Protein AF-A0A939WAN2-F1 (afdb_monomer)

pLDDT: mean 79.69, std 10.52, range [43.75, 91.5]

Foldseek 3Di:
DVVVVVVVVVVLVVLLVVLVVPDACPADDPCCVVVVADDQVSLCSVLVSCVSNVNNPSSVLSAVVVVLVVVLVVLLVVLVVVQVVLVVVVVVVVVVVVVCVVPPDDDDDRDRDDSDDPVVVVVSVCRRVVSRCV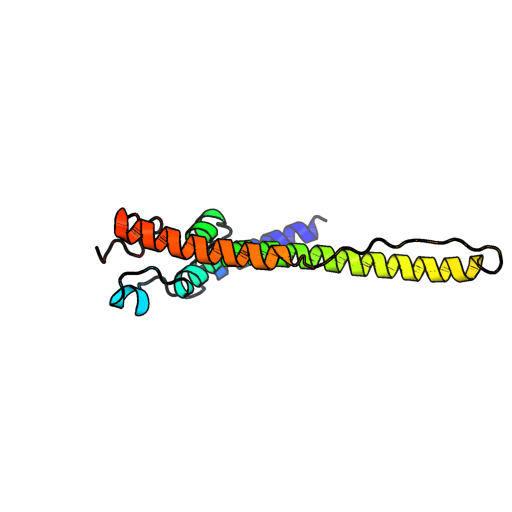RRVCCVPVVDDPPCNSVVPD

Structure (mmCIF, N/CA/C/O backbone):
data_AF-A0A939WAN2-F1
#
_entry.id   AF-A0A939WAN2-F1
#
loop_
_atom_site.group_PDB
_atom_site.id
_atom_site.type_symbol
_atom_site.label_atom_id
_atom_site.label_alt_id
_atom_site.label_comp_id
_atom_site.label_asym_id
_atom_site.label_entity_id
_atom_site.label_seq_id
_atom_site.pdbx_PDB_ins_code
_atom_site.Cartn_x
_atom_site.Cartn_y
_atom_site.Cartn_z
_atom_site.occupancy
_atom_site.B_iso_or_equiv
_atom_site.auth_seq_id
_atom_site.auth_comp_id
_atom_site.auth_asym_id
_atom_site.auth_atom_id
_atom_site.pdbx_PDB_model_num
ATOM 1 N N . MET A 1 1 ? 28.914 2.690 -4.448 1.00 73.12 1 MET A N 1
ATOM 2 C CA . MET A 1 1 ? 27.966 1.805 -3.728 1.00 73.12 1 MET A CA 1
ATOM 3 C C . MET A 1 1 ? 27.823 2.203 -2.261 1.00 73.12 1 MET A C 1
ATOM 5 O O . MET A 1 1 ? 26.702 2.419 -1.833 1.00 73.12 1 MET A O 1
ATOM 9 N N . THR A 1 2 ? 28.912 2.406 -1.515 1.00 85.00 2 THR A N 1
ATOM 10 C CA . THR A 1 2 ? 28.882 2.845 -0.101 1.00 85.00 2 THR A CA 1
ATOM 11 C C . THR A 1 2 ? 28.142 4.166 0.127 1.00 85.00 2 THR A C 1
ATOM 13 O O . THR A 1 2 ? 27.288 4.241 1.000 1.00 85.00 2 THR A O 1
ATOM 16 N N . LEU A 1 3 ? 28.384 5.180 -0.710 1.00 87.44 3 LEU A N 1
ATOM 17 C CA . LEU A 1 3 ? 27.739 6.494 -0.587 1.00 87.44 3 LEU A CA 1
ATOM 18 C C . LEU A 1 3 ? 26.210 6.418 -0.757 1.00 87.44 3 LEU A C 1
ATOM 20 O O . LEU A 1 3 ? 25.481 7.068 -0.021 1.00 87.44 3 LEU A O 1
ATOM 24 N N . VAL A 1 4 ? 25.730 5.551 -1.657 1.00 87.81 4 VAL A N 1
ATOM 25 C CA . VAL A 1 4 ? 24.294 5.306 -1.890 1.00 87.81 4 VAL A CA 1
ATOM 26 C C . VAL A 1 4 ? 23.641 4.616 -0.691 1.00 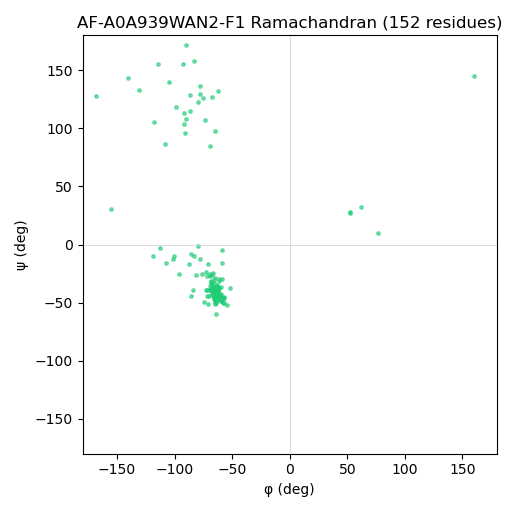87.81 4 VAL A C 1
ATOM 28 O O . VAL A 1 4 ? 22.512 4.931 -0.334 1.00 87.81 4 VAL A O 1
ATOM 31 N N . LEU A 1 5 ? 24.346 3.682 -0.050 1.00 89.56 5 LEU A N 1
ATOM 32 C CA . LEU A 1 5 ? 23.832 2.990 1.134 1.00 89.56 5 LEU A CA 1
ATOM 33 C C . LEU A 1 5 ? 23.762 3.925 2.344 1.00 89.56 5 LEU A C 1
ATOM 35 O O . LEU A 1 5 ? 22.784 3.893 3.084 1.00 89.56 5 LEU A O 1
ATOM 39 N N . VAL A 1 6 ? 24.764 4.792 2.512 1.00 90.56 6 VAL A N 1
ATOM 40 C CA . VAL A 1 6 ? 24.783 5.795 3.583 1.00 90.56 6 VAL A CA 1
ATOM 41 C C . VAL A 1 6 ? 23.649 6.802 3.393 1.00 90.56 6 VAL A C 1
ATOM 43 O O . VAL A 1 6 ? 22.895 7.050 4.332 1.00 90.56 6 VAL A O 1
ATOM 46 N N . THR A 1 7 ? 23.462 7.337 2.183 1.00 88.75 7 THR A N 1
ATOM 47 C CA . THR A 1 7 ? 22.356 8.270 1.917 1.00 88.75 7 THR A CA 1
ATOM 48 C C . THR A 1 7 ? 20.994 7.603 2.076 1.00 88.75 7 THR A C 1
ATOM 50 O O . THR A 1 7 ? 20.104 8.201 2.677 1.00 88.75 7 THR A O 1
ATOM 53 N N . ALA A 1 8 ? 20.831 6.356 1.625 1.00 87.94 8 ALA A N 1
ATOM 54 C CA . ALA A 1 8 ? 19.601 5.594 1.825 1.00 87.94 8 ALA A CA 1
ATOM 55 C C . ALA A 1 8 ? 19.304 5.348 3.312 1.00 87.94 8 ALA A C 1
ATOM 57 O O . ALA A 1 8 ? 18.154 5.466 3.729 1.00 87.94 8 ALA A O 1
ATOM 58 N N . PHE A 1 9 ? 20.326 5.060 4.123 1.00 91.19 9 PHE A N 1
ATOM 59 C CA . PHE A 1 9 ? 20.175 4.879 5.565 1.00 91.19 9 PHE A CA 1
ATOM 60 C C . PHE A 1 9 ? 19.713 6.166 6.257 1.00 91.19 9 PHE A C 1
ATOM 62 O O . PHE A 1 9 ? 18.718 6.147 6.981 1.00 91.19 9 PHE A O 1
ATOM 69 N N . PHE A 1 10 ? 20.382 7.295 6.000 1.00 91.50 10 PHE A N 1
ATOM 70 C CA . PHE A 1 10 ? 19.977 8.587 6.564 1.00 91.50 10 PHE A CA 1
ATOM 7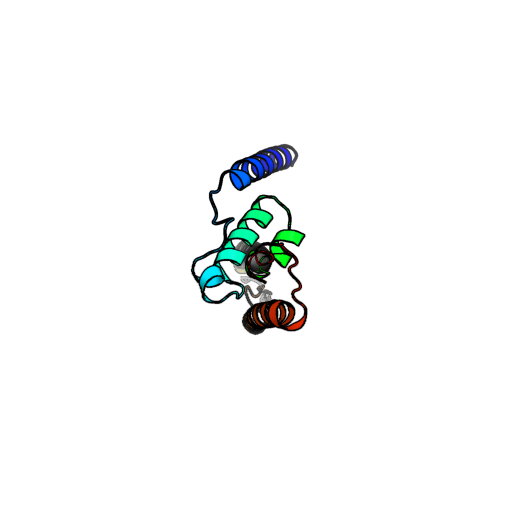1 C C . PHE A 1 10 ? 18.585 9.008 6.091 1.00 91.50 10 PHE A C 1
ATOM 73 O O . PHE A 1 10 ? 17.805 9.527 6.885 1.00 91.50 10 PHE A O 1
ATOM 80 N N . PHE A 1 11 ? 18.246 8.741 4.829 1.00 88.50 11 PHE A N 1
ATOM 81 C CA . PHE A 1 11 ? 16.919 9.009 4.289 1.00 88.50 11 PHE A CA 1
ATOM 82 C C . PHE A 1 11 ? 15.843 8.140 4.950 1.00 88.50 11 PHE A C 1
ATOM 84 O O . PHE A 1 11 ? 14.817 8.662 5.371 1.00 88.50 11 PHE A O 1
ATOM 91 N N . ALA A 1 12 ? 16.081 6.837 5.121 1.00 86.38 12 ALA A N 1
ATOM 92 C CA . ALA A 1 12 ? 15.160 5.948 5.827 1.00 86.38 12 ALA A CA 1
ATOM 93 C C . ALA A 1 12 ? 14.992 6.359 7.297 1.00 86.38 12 ALA A C 1
ATOM 95 O O . ALA A 1 12 ? 13.876 6.385 7.812 1.00 86.38 12 ALA A O 1
ATOM 96 N N . TRP A 1 13 ? 16.082 6.740 7.965 1.00 88.44 13 TRP A N 1
ATOM 97 C CA . TRP A 1 13 ? 16.031 7.263 9.327 1.00 88.44 13 TRP A CA 1
ATOM 98 C C . TRP A 1 13 ? 15.232 8.572 9.406 1.00 88.44 13 TRP A C 1
ATOM 100 O O . TRP A 1 13 ? 14.373 8.705 10.273 1.00 88.44 13 TRP A O 1
ATOM 110 N N . TYR A 1 14 ? 15.431 9.491 8.459 1.00 88.31 14 TYR A N 1
ATOM 111 C CA . TYR A 1 14 ? 14.658 10.730 8.342 1.00 88.31 14 TYR A CA 1
ATOM 112 C C . TYR A 1 14 ? 13.165 10.475 8.087 1.00 88.31 14 TYR A C 1
ATOM 114 O O . TYR A 1 14 ? 12.306 11.079 8.726 1.00 88.31 14 TYR A O 1
ATOM 122 N N . LEU A 1 15 ? 12.832 9.542 7.190 1.00 84.38 15 LEU A N 1
ATOM 123 C CA . LEU A 1 15 ? 11.445 9.144 6.949 1.00 84.38 15 LEU A CA 1
ATOM 124 C C . LEU A 1 15 ? 10.813 8.527 8.195 1.00 84.38 15 LEU A C 1
ATOM 126 O O . LEU A 1 15 ? 9.651 8.798 8.479 1.00 84.38 15 LEU A O 1
ATOM 130 N N . LYS A 1 16 ? 11.574 7.751 8.971 1.00 83.31 16 LYS A N 1
ATOM 131 C CA . LYS A 1 16 ? 11.091 7.163 10.220 1.00 83.31 16 LYS A CA 1
ATOM 132 C C . LYS A 1 16 ? 10.799 8.230 11.277 1.00 83.31 16 LYS A C 1
ATOM 134 O O . LYS A 1 16 ? 9.757 8.156 11.921 1.00 83.31 16 LYS A O 1
ATOM 139 N N . THR A 1 17 ? 11.682 9.219 11.443 1.00 81.69 17 THR A N 1
ATOM 140 C CA . THR A 1 17 ? 11.489 10.303 12.424 1.00 81.69 17 THR A CA 1
ATOM 141 C C . THR A 1 17 ? 10.352 11.239 12.029 1.00 81.69 17 THR A C 1
ATOM 143 O O . THR A 1 17 ? 9.596 11.674 12.890 1.00 81.69 17 THR A O 1
ATOM 146 N N . LYS A 1 18 ? 10.163 11.502 10.731 1.00 81.25 18 LYS A N 1
ATOM 147 C CA . LYS A 1 18 ? 9.031 12.304 10.249 1.00 81.25 18 LYS A CA 1
ATOM 148 C C . LYS A 1 18 ? 7.729 11.525 10.127 1.00 81.25 18 LYS A C 1
ATOM 150 O O . LYS A 1 18 ? 6.668 12.115 10.283 1.00 81.25 18 LYS A O 1
ATOM 155 N N . GLY A 1 19 ? 7.791 10.210 9.936 1.00 72.62 19 GLY A N 1
ATOM 156 C CA . GLY A 1 19 ? 6.633 9.319 9.926 1.00 72.62 19 GLY A CA 1
ATOM 157 C C . GLY A 1 19 ? 5.871 9.307 11.256 1.00 72.62 19 GLY A C 1
ATOM 158 O O . GLY A 1 19 ? 4.656 9.123 11.264 1.00 72.62 19 GLY A O 1
ATOM 159 N N . SER A 1 20 ? 6.557 9.541 12.379 1.00 69.62 20 SER A N 1
ATOM 160 C CA . SER A 1 20 ? 5.921 9.723 13.692 1.00 69.62 20 SER A CA 1
ATOM 161 C C . SER A 1 20 ? 5.262 11.090 13.884 1.00 69.62 20 SER A C 1
ATOM 163 O O . SER A 1 20 ? 4.308 11.167 14.651 1.00 69.62 20 SER A O 1
ATOM 165 N N . ASP A 1 21 ? 5.722 12.124 13.173 1.00 74.12 21 ASP A N 1
ATOM 166 C CA . ASP A 1 21 ? 5.204 13.498 13.275 1.00 74.12 21 ASP A CA 1
ATOM 167 C C . ASP A 1 21 ? 3.948 13.725 12.413 1.00 74.12 21 ASP A C 1
ATOM 169 O O . ASP A 1 21 ? 3.304 14.772 12.504 1.00 74.12 21 ASP A O 1
ATOM 173 N N . VAL A 1 22 ? 3.593 12.772 11.541 1.00 75.00 22 VAL A N 1
ATOM 174 C CA . VAL A 1 22 ? 2.415 12.908 10.680 1.00 75.00 22 VAL A 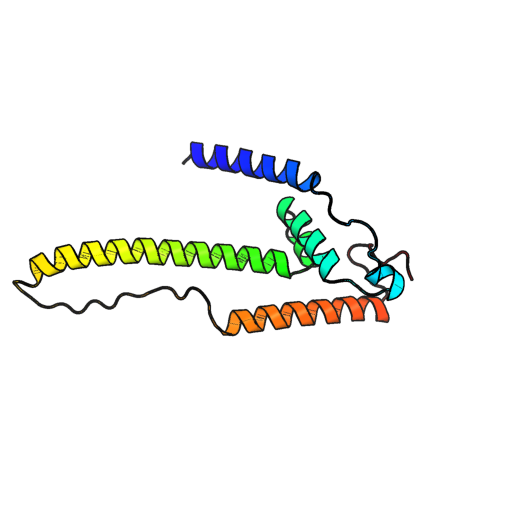CA 1
ATOM 175 C C . VAL A 1 22 ? 1.158 12.724 11.528 1.00 75.00 22 VAL A C 1
ATOM 177 O O . VAL A 1 22 ? 0.837 11.614 11.959 1.00 75.00 22 VAL A O 1
ATOM 180 N N . ALA A 1 23 ? 0.453 13.831 11.766 1.00 65.25 23 ALA A N 1
ATOM 181 C CA . ALA A 1 23 ? -0.801 13.871 12.508 1.00 65.25 23 ALA A CA 1
ATOM 182 C C . ALA A 1 23 ? -1.917 13.188 11.705 1.00 65.25 23 ALA A C 1
ATOM 184 O O . ALA A 1 23 ? -2.669 13.814 10.959 1.00 65.25 23 ALA A O 1
ATOM 185 N N . PHE A 1 24 ? -1.999 11.871 11.834 1.00 69.25 24 PHE A N 1
ATOM 186 C CA . PHE A 1 24 ? -3.111 11.084 11.329 1.00 69.25 24 PHE A CA 1
ATOM 187 C C . PHE A 1 24 ? -4.172 10.903 12.419 1.00 69.25 24 PHE A C 1
ATOM 189 O O . PHE A 1 24 ? -3.874 10.978 13.606 1.00 69.25 24 PHE A O 1
ATOM 196 N N . GLN A 1 25 ? -5.426 10.663 12.024 1.00 69.12 25 GLN A N 1
ATOM 197 C CA . GLN A 1 25 ? -6.519 10.395 12.963 1.00 69.12 25 GLN A CA 1
ATOM 198 C C . GLN A 1 25 ? -6.256 9.067 13.706 1.00 69.12 25 GLN A C 1
ATOM 200 O O . GLN A 1 25 ? -6.521 7.988 13.172 1.00 69.12 25 GLN A O 1
ATOM 205 N N . GLU A 1 26 ? -5.715 9.146 14.924 1.00 65.06 26 GLU A N 1
ATOM 206 C CA . GLU A 1 26 ? -5.466 7.985 15.803 1.00 65.06 26 GLU A CA 1
ATOM 207 C C . GLU A 1 26 ? -6.679 7.626 16.668 1.00 65.06 26 GLU A C 1
ATOM 209 O O . GLU A 1 26 ? -6.765 6.516 17.184 1.00 65.06 26 GLU A O 1
ATOM 214 N N . GLY A 1 27 ? -7.631 8.555 16.788 1.00 68.75 27 GLY A N 1
ATOM 215 C CA . GLY A 1 27 ? -8.871 8.376 17.534 1.00 68.75 27 GLY A CA 1
ATOM 216 C C . GLY A 1 27 ? -10.031 7.814 16.702 1.00 68.75 27 GLY A C 1
ATOM 217 O O . GLY A 1 27 ? -9.950 7.718 15.469 1.00 68.75 27 GLY A O 1
ATOM 218 N N . PRO A 1 28 ? -11.146 7.475 17.368 1.00 72.19 28 PRO A N 1
ATOM 219 C CA . PRO A 1 28 ? -12.348 7.015 16.695 1.00 72.19 28 PRO A CA 1
ATOM 220 C C . PRO A 1 28 ? -12.894 8.109 15.769 1.00 72.19 28 PRO A C 1
ATOM 222 O O . PRO A 1 28 ? -12.983 9.284 16.122 1.00 72.19 28 PRO A O 1
ATOM 225 N N . CYS A 1 29 ? -13.209 7.727 14.534 1.00 82.19 29 CYS A N 1
ATOM 226 C CA . CYS A 1 29 ? -13.818 8.630 13.562 1.00 82.19 29 CYS A CA 1
ATOM 227 C C . CYS A 1 29 ? -15.334 8.689 13.768 1.00 82.19 29 CYS A C 1
ATOM 229 O O . CYS A 1 29 ? -15.911 7.729 14.274 1.00 82.19 29 CYS A O 1
ATOM 231 N N . GLY A 1 30 ? -15.990 9.762 13.311 1.00 79.88 30 GLY A N 1
ATOM 232 C CA . GLY A 1 30 ? -17.452 9.886 13.410 1.00 79.88 30 GLY A CA 1
ATOM 233 C C . GLY A 1 30 ? -18.192 8.669 12.839 1.00 79.88 30 GLY A C 1
ATOM 234 O O . GLY A 1 30 ? -19.135 8.178 13.441 1.00 79.88 30 GLY A O 1
ATOM 235 N N . PHE A 1 31 ? -17.684 8.084 11.749 1.00 82.31 31 PHE A N 1
ATOM 236 C CA . PHE A 1 31 ? -18.216 6.837 11.188 1.00 82.31 31 PHE A CA 1
ATOM 237 C C . PHE A 1 31 ? -18.163 5.661 12.178 1.00 82.31 31 PHE A C 1
ATOM 239 O O . PHE A 1 31 ? -19.157 4.970 12.376 1.00 82.31 31 PHE A O 1
ATOM 246 N N . SER A 1 32 ? -17.015 5.444 12.821 1.00 79.69 32 SER A N 1
ATOM 247 C CA . SER A 1 32 ? -16.834 4.392 13.826 1.00 79.69 32 SER A CA 1
ATOM 248 C C . SER A 1 32 ? -17.645 4.663 15.096 1.00 79.69 32 SER A C 1
ATOM 250 O O . SER A 1 32 ? -18.184 3.724 15.664 1.00 79.69 32 SER A O 1
ATOM 252 N N . GLN A 1 33 ? -17.802 5.926 15.495 1.00 82.56 33 GLN A N 1
ATOM 253 C CA . GLN A 1 33 ? -18.632 6.331 16.635 1.00 82.56 33 GLN A CA 1
ATOM 254 C C . GLN A 1 33 ? -20.124 6.114 16.404 1.00 82.56 33 GLN A C 1
ATOM 256 O O . GLN A 1 33 ? -20.827 5.719 17.321 1.00 82.56 33 GLN A O 1
ATOM 261 N N . THR A 1 34 ? -20.624 6.395 15.201 1.00 84.75 34 THR A N 1
ATOM 262 C CA . THR A 1 34 ? -22.057 6.284 14.908 1.00 84.75 34 THR A CA 1
ATOM 263 C C . THR A 1 34 ? -22.459 4.862 14.536 1.00 84.75 34 THR A C 1
ATOM 265 O O . THR A 1 34 ? -23.534 4.412 14.914 1.00 84.75 34 THR A O 1
ATOM 268 N N . LEU A 1 35 ? -21.617 4.156 13.776 1.00 84.25 35 LEU A N 1
ATOM 269 C CA . LEU A 1 35 ? -21.958 2.840 13.228 1.00 84.25 35 LEU A CA 1
ATOM 270 C C . LEU A 1 35 ? -21.340 1.681 14.009 1.00 84.25 35 LEU A C 1
ATOM 272 O O . LEU A 1 35 ? -21.711 0.540 13.761 1.00 84.25 35 LEU A O 1
ATOM 276 N N . HIS A 1 36 ? -20.385 1.948 14.906 1.00 84.00 36 HIS A N 1
ATOM 277 C CA . HIS A 1 36 ? -19.611 0.928 15.628 1.00 84.00 36 HIS A CA 1
ATOM 278 C C . HIS A 1 36 ? -18.962 -0.120 14.698 1.00 84.00 36 HIS A C 1
ATOM 280 O O . HIS A 1 36 ? -18.711 -1.263 15.086 1.00 84.00 36 HIS A O 1
ATOM 286 N N . LEU A 1 37 ? -18.689 0.286 13.454 1.00 82.75 37 LEU A N 1
ATOM 287 C CA . LEU A 1 37 ? -18.090 -0.522 12.397 1.00 82.75 37 LEU A CA 1
ATOM 288 C C . LEU A 1 37 ? -16.716 0.026 12.018 1.00 82.75 37 LEU A C 1
ATOM 290 O O . LEU A 1 37 ? -16.418 1.217 12.166 1.00 82.75 37 LEU A O 1
ATOM 294 N N . TYR A 1 38 ? -15.879 -0.854 11.473 1.00 82.31 38 TYR A N 1
ATOM 295 C CA . TYR A 1 38 ? -14.554 -0.474 11.014 1.00 82.31 38 TYR A CA 1
ATOM 296 C C . TYR A 1 38 ? -14.625 0.460 9.798 1.00 82.31 38 TYR A C 1
ATOM 298 O O . TYR A 1 38 ? -15.237 0.141 8.779 1.00 82.31 38 TYR A O 1
ATOM 306 N N . CYS A 1 39 ? -13.941 1.606 9.893 1.00 85.62 39 CYS A N 1
ATOM 307 C CA . CYS A 1 39 ? -13.812 2.575 8.808 1.00 85.62 39 CYS A CA 1
ATOM 308 C C . CYS A 1 39 ? -12.548 2.292 7.970 1.00 85.62 39 CYS A C 1
ATOM 310 O O . CYS A 1 39 ? -11.432 2.514 8.458 1.00 85.62 39 CYS A O 1
ATOM 312 N N . PRO A 1 40 ? -12.684 1.879 6.694 1.00 83.69 40 PRO A N 1
ATOM 313 C CA . PRO A 1 40 ? -11.541 1.545 5.844 1.00 83.69 40 PRO A CA 1
ATOM 314 C C . PRO A 1 40 ? -10.684 2.769 5.504 1.00 83.69 40 PRO A C 1
ATOM 316 O O . PRO A 1 40 ? -9.482 2.628 5.282 1.00 83.69 40 PRO A O 1
ATOM 319 N N . GLY A 1 41 ? -11.276 3.970 5.515 1.00 84.38 41 GLY A N 1
ATOM 320 C CA . GLY A 1 41 ? -10.559 5.228 5.305 1.00 84.38 41 GLY A CA 1
ATOM 321 C C . GLY A 1 41 ? -9.546 5.492 6.418 1.00 84.38 41 GLY A C 1
ATOM 322 O O . GLY A 1 41 ? -8.344 5.537 6.165 1.00 84.38 41 GLY A O 1
ATOM 323 N N . CYS A 1 42 ? -10.009 5.579 7.669 1.00 85.44 42 CYS A N 1
ATOM 324 C CA . CYS A 1 42 ? -9.133 5.834 8.818 1.00 85.44 42 CYS A CA 1
ATOM 325 C C . CYS A 1 42 ? -8.108 4.713 9.034 1.00 85.44 42 CYS A C 1
ATOM 327 O O . CYS A 1 42 ? -6.962 4.988 9.390 1.00 85.44 42 CYS A O 1
ATOM 329 N N . GLY A 1 43 ? -8.489 3.457 8.780 1.00 86.06 43 GLY A N 1
ATOM 330 C CA . GLY A 1 43 ? -7.550 2.339 8.825 1.00 86.06 43 GLY A CA 1
ATOM 331 C C . GLY A 1 43 ? -6.501 2.377 7.708 1.00 86.06 43 GLY A C 1
ATOM 332 O O . GLY A 1 43 ? -5.353 2.019 7.952 1.00 86.06 43 GLY A O 1
ATOM 333 N N . GLY A 1 44 ? -6.844 2.882 6.516 1.00 88.31 44 GLY A N 1
ATOM 334 C CA . GLY A 1 44 ? -5.891 3.132 5.427 1.00 88.31 44 GLY A CA 1
ATOM 335 C C . GLY A 1 44 ? -4.836 4.169 5.803 1.00 88.31 44 GLY A C 1
ATOM 336 O O . GLY A 1 44 ? -3.642 3.945 5.620 1.00 88.31 44 GLY A O 1
ATOM 337 N N . THR A 1 45 ? -5.261 5.267 6.421 1.00 88.75 45 THR A N 1
ATOM 338 C CA . THR A 1 45 ? -4.357 6.305 6.923 1.00 88.75 45 THR A CA 1
ATOM 339 C C . THR A 1 45 ? -3.387 5.759 7.979 1.00 88.75 45 THR A C 1
ATOM 341 O O . THR A 1 45 ? -2.181 6.003 7.915 1.00 88.75 45 THR A O 1
ATOM 344 N N . ARG A 1 46 ? -3.883 4.939 8.916 1.00 87.31 46 ARG A N 1
ATOM 345 C CA . ARG A 1 46 ? -3.042 4.249 9.909 1.00 87.31 46 ARG A CA 1
ATOM 346 C C . ARG A 1 46 ? -2.087 3.244 9.265 1.00 87.31 46 ARG A C 1
ATOM 348 O O . ARG A 1 46 ? -0.922 3.179 9.647 1.00 87.31 46 ARG A O 1
ATOM 355 N N . ALA A 1 47 ? -2.532 2.519 8.242 1.00 90.81 47 ALA A N 1
ATOM 356 C CA . ALA A 1 47 ? -1.679 1.606 7.491 1.00 90.81 47 ALA A CA 1
ATOM 357 C C . ALA A 1 47 ? -0.520 2.323 6.780 1.00 90.81 47 ALA A C 1
ATOM 359 O O . ALA A 1 47 ? 0.601 1.815 6.799 1.00 90.81 47 ALA A O 1
ATOM 360 N N . VAL A 1 48 ? -0.749 3.517 6.219 1.00 89.62 48 VAL A N 1
ATOM 361 C CA . VAL A 1 48 ? 0.322 4.364 5.659 1.00 89.62 48 VAL A CA 1
ATOM 362 C C . VAL A 1 48 ? 1.303 4.798 6.749 1.00 89.62 48 VAL A C 1
ATOM 364 O O . VAL A 1 48 ? 2.513 4.732 6.534 1.00 89.62 48 VAL A O 1
ATOM 367 N N . LYS A 1 49 ? 0.808 5.178 7.9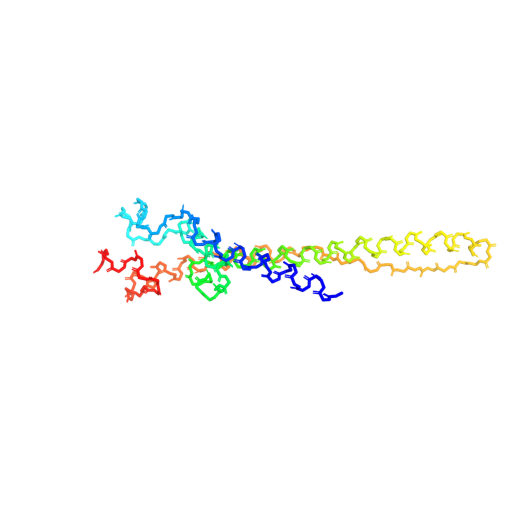35 1.00 87.25 49 LYS A N 1
ATOM 368 C CA . LYS A 1 49 ? 1.660 5.521 9.084 1.00 87.25 49 LYS A CA 1
ATOM 369 C C . LYS A 1 49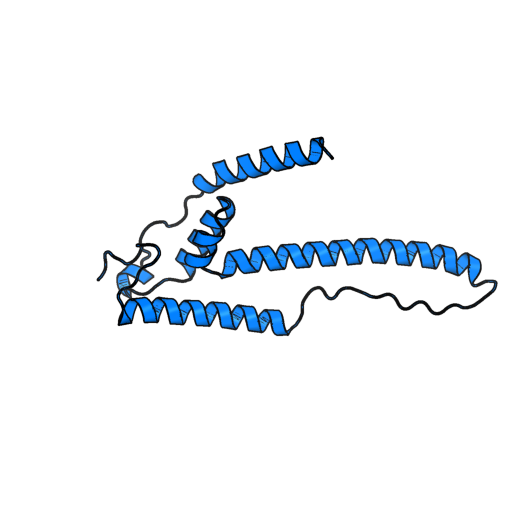 ? 2.593 4.368 9.459 1.00 87.25 49 LYS A C 1
ATOM 371 O O . LYS A 1 49 ? 3.800 4.569 9.556 1.00 87.25 49 LYS A O 1
ATOM 376 N N . TYR A 1 50 ? 2.060 3.155 9.611 1.00 89.50 50 TYR A N 1
ATOM 377 C CA . TYR A 1 50 ? 2.877 1.976 9.917 1.00 89.50 50 TYR A CA 1
ATOM 378 C C . TYR A 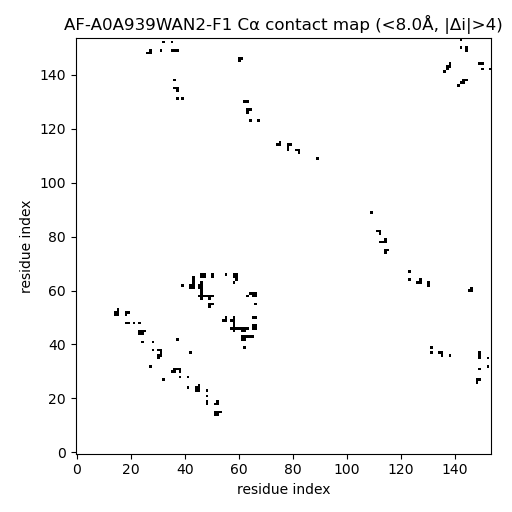1 50 ? 3.875 1.652 8.801 1.00 89.50 50 TYR A C 1
ATOM 380 O O . TYR A 1 50 ? 5.011 1.280 9.081 1.00 89.50 50 TYR A O 1
ATOM 388 N N . LEU A 1 51 ? 3.500 1.874 7.539 1.00 90.12 51 LEU A N 1
ATOM 389 C CA . LEU A 1 51 ? 4.403 1.682 6.409 1.00 90.12 51 LEU A CA 1
ATOM 390 C C . LEU A 1 51 ? 5.585 2.670 6.434 1.00 90.12 51 LEU A C 1
ATOM 392 O O . LEU A 1 51 ? 6.723 2.259 6.225 1.00 90.12 51 LEU A O 1
ATOM 396 N N . LEU A 1 52 ? 5.337 3.944 6.763 1.00 88.69 52 LEU A N 1
ATOM 397 C CA . LEU A 1 52 ? 6.376 4.970 6.963 1.00 88.69 52 LEU A CA 1
ATOM 398 C C . LEU A 1 52 ? 7.282 4.667 8.168 1.00 88.69 52 LEU A C 1
ATOM 400 O O . LEU A 1 52 ? 8.454 5.032 8.179 1.00 88.69 52 LEU A O 1
ATOM 404 N N . GLN A 1 53 ? 6.748 3.974 9.175 1.00 86.56 53 GLN A N 1
ATOM 405 C CA . GLN A 1 53 ? 7.498 3.497 10.339 1.00 86.56 53 GLN A CA 1
ATOM 406 C C . GLN A 1 53 ? 8.294 2.210 10.066 1.00 86.56 53 GLN A C 1
ATOM 408 O O . GLN A 1 53 ? 9.017 1.753 10.955 1.00 86.56 53 GLN A O 1
ATOM 413 N N . PHE A 1 54 ? 8.200 1.658 8.850 1.00 88.50 54 PHE A N 1
ATOM 414 C CA . PHE A 1 54 ? 8.767 0.368 8.452 1.00 88.50 54 PHE A CA 1
ATOM 415 C C . PHE A 1 54 ? 8.198 -0.830 9.237 1.00 88.50 54 PHE A C 1
ATOM 417 O O . PHE A 1 54 ? 8.897 -1.819 9.447 1.00 88.50 54 PHE A O 1
ATOM 424 N N . ASP A 1 55 ? 6.925 -0.767 9.642 1.00 90.62 55 ASP A N 1
ATOM 425 C CA . ASP A 1 55 ? 6.181 -1.881 10.243 1.00 90.62 55 ASP A CA 1
ATOM 426 C C . ASP A 1 55 ? 5.127 -2.424 9.251 1.00 90.62 55 ASP A C 1
ATOM 428 O O . ASP A 1 55 ? 3.964 -1.997 9.249 1.00 90.62 55 ASP A O 1
ATOM 432 N N . PRO A 1 56 ? 5.510 -3.360 8.361 1.00 90.62 56 PRO A N 1
ATOM 433 C CA . PRO A 1 56 ? 4.602 -3.896 7.350 1.00 90.62 56 PRO A CA 1
ATOM 434 C C . PRO A 1 56 ? 3.491 -4.764 7.955 1.00 90.62 56 PRO A C 1
ATOM 436 O O . PRO A 1 56 ? 2.417 -4.868 7.363 1.00 90.62 56 PRO A O 1
ATOM 439 N N . ILE A 1 57 ? 3.713 -5.360 9.131 1.00 90.12 57 ILE A N 1
ATOM 440 C CA . ILE A 1 57 ? 2.741 -6.244 9.786 1.00 90.12 57 ILE A CA 1
ATOM 441 C C . ILE A 1 57 ? 1.574 -5.407 10.300 1.00 90.12 57 ILE A C 1
ATOM 443 O O . ILE A 1 57 ? 0.420 -5.678 9.965 1.00 90.12 57 ILE A O 1
ATOM 447 N N . ARG A 1 58 ? 1.862 -4.339 11.056 1.00 87.56 58 ARG A N 1
ATOM 448 C CA . ARG A 1 58 ? 0.813 -3.423 11.520 1.00 87.56 58 ARG A CA 1
ATOM 449 C C . ARG A 1 58 ? 0.160 -2.678 10.365 1.00 87.56 58 ARG A C 1
ATOM 451 O O . ARG A 1 58 ? -1.042 -2.439 10.415 1.00 87.56 58 ARG A O 1
ATOM 458 N N . SER A 1 59 ? 0.913 -2.368 9.306 1.00 91.00 59 SER A N 1
ATOM 459 C CA . SER A 1 59 ? 0.350 -1.794 8.080 1.00 91.00 59 SER A CA 1
ATOM 460 C C . SER A 1 59 ? -0.714 -2.713 7.477 1.00 91.00 59 SER A C 1
ATOM 462 O O . SER A 1 59 ? -1.848 -2.281 7.281 1.00 91.00 59 SER A O 1
ATOM 464 N N . PHE A 1 60 ? -0.395 -3.999 7.302 1.00 89.50 60 PHE A N 1
ATOM 465 C CA . PHE A 1 60 ? -1.320 -4.996 6.766 1.00 89.50 60 PHE A CA 1
ATOM 466 C C . PHE A 1 60 ? -2.561 -5.195 7.647 1.00 89.50 60 PHE A C 1
ATOM 468 O O . PHE A 1 60 ? -3.680 -5.205 7.138 1.00 89.50 60 PHE A O 1
ATOM 475 N N . LEU A 1 61 ? -2.376 -5.299 8.968 1.00 87.44 61 LEU A N 1
ATOM 476 C CA . LEU A 1 61 ? -3.476 -5.440 9.933 1.00 87.44 61 LEU A CA 1
ATOM 477 C C . LEU A 1 61 ? -4.373 -4.196 9.995 1.00 87.44 61 LEU A C 1
ATOM 479 O O . LEU A 1 61 ? -5.569 -4.296 10.269 1.00 87.44 61 LEU A O 1
ATOM 483 N N . ALA A 1 62 ? -3.813 -3.012 9.748 1.00 87.50 62 ALA A N 1
ATOM 484 C CA . ALA A 1 62 ? -4.579 -1.779 9.702 1.00 87.50 62 ALA A CA 1
ATOM 485 C C . ALA A 1 62 ? -5.410 -1.687 8.419 1.00 87.50 62 ALA A C 1
ATOM 487 O O . ALA A 1 62 ? -6.606 -1.401 8.507 1.00 87.50 62 ALA A O 1
ATOM 488 N N . ASN A 1 63 ? -4.793 -1.925 7.258 1.00 89.31 63 ASN A N 1
ATOM 489 C CA . ASN A 1 63 ? -5.427 -1.996 5.944 1.00 89.31 63 ASN A CA 1
ATOM 490 C C . ASN A 1 63 ? -4.418 -2.582 4.929 1.00 89.31 63 ASN A C 1
ATOM 492 O O . ASN A 1 63 ? -3.323 -2.038 4.793 1.00 89.31 63 ASN A O 1
ATOM 496 N N . PRO A 1 64 ? -4.758 -3.624 4.153 1.00 89.50 64 PRO A N 1
ATOM 497 C CA . PRO A 1 64 ? -3.833 -4.198 3.178 1.00 89.50 64 PRO A CA 1
ATOM 498 C C . PRO A 1 64 ? -3.501 -3.251 2.005 1.00 89.50 64 PRO A C 1
ATOM 500 O O . PRO A 1 64 ? -2.434 -3.384 1.404 1.00 89.50 64 PRO A O 1
ATOM 503 N N . ILE A 1 65 ? -4.364 -2.278 1.674 1.00 90.25 65 ILE A N 1
ATOM 504 C CA . ILE A 1 65 ? -4.229 -1.427 0.472 1.00 90.25 65 ILE A CA 1
ATOM 505 C C . ILE A 1 65 ? -2.874 -0.720 0.381 1.00 90.25 65 ILE A C 1
ATOM 507 O O . ILE A 1 65 ? -2.244 -0.818 -0.677 1.00 90.25 65 ILE A O 1
ATOM 511 N N . PRO A 1 66 ? -2.388 0.001 1.412 1.00 91.19 66 PRO A N 1
ATOM 512 C CA . PRO A 1 66 ? -1.158 0.774 1.273 1.00 91.19 66 PRO A CA 1
ATOM 513 C C . PRO A 1 66 ? 0.065 -0.113 1.060 1.00 91.19 66 PRO A C 1
ATOM 515 O O . PRO A 1 66 ? 0.923 0.222 0.244 1.00 91.19 66 PRO A O 1
ATOM 518 N N . LEU A 1 67 ? 0.109 -1.276 1.719 1.00 90.69 67 LEU A N 1
ATOM 519 C CA . LEU A 1 67 ? 1.188 -2.243 1.542 1.00 90.69 67 LEU A CA 1
ATOM 520 C C . LEU A 1 67 ? 1.181 -2.830 0.120 1.00 90.69 67 LEU A C 1
ATOM 522 O O . LEU A 1 67 ? 2.216 -2.837 -0.545 1.00 90.69 67 LEU A O 1
ATOM 526 N N . TYR A 1 68 ? 0.016 -3.249 -0.388 1.00 88.81 68 TYR A N 1
ATOM 527 C CA . TYR A 1 68 ? -0.106 -3.733 -1.770 1.00 88.81 68 TYR A CA 1
ATOM 528 C C . TYR A 1 68 ? 0.246 -2.656 -2.798 1.00 88.81 68 TYR A C 1
ATOM 530 O O . TYR A 1 68 ? 0.957 -2.929 -3.765 1.00 88.81 68 TYR A O 1
ATOM 538 N N . THR A 1 69 ? -0.208 -1.421 -2.580 1.00 89.06 69 THR A N 1
ATOM 539 C CA . THR A 1 69 ? 0.074 -0.289 -3.471 1.00 89.06 69 THR A CA 1
ATOM 540 C C . THR A 1 69 ? 1.572 -0.006 -3.530 1.00 89.06 69 THR A C 1
ATOM 542 O O . THR A 1 69 ? 2.111 0.195 -4.616 1.00 89.06 69 THR A O 1
ATOM 545 N N . ALA A 1 70 ? 2.273 -0.059 -2.396 1.00 90.81 70 ALA A N 1
ATOM 546 C CA . ALA A 1 70 ? 3.721 0.116 -2.359 1.00 90.81 70 ALA A CA 1
ATOM 547 C C . ALA A 1 70 ? 4.463 -0.965 -3.166 1.00 90.81 70 ALA A C 1
ATOM 549 O O . ALA A 1 70 ? 5.371 -0.643 -3.934 1.00 90.81 70 ALA A O 1
ATOM 550 N N . ILE A 1 71 ? 4.040 -2.230 -3.062 1.00 90.19 71 ILE A N 1
ATOM 551 C CA . ILE A 1 71 ? 4.616 -3.343 -3.835 1.00 90.19 71 ILE A CA 1
ATOM 552 C C . ILE A 1 71 ? 4.356 -3.165 -5.338 1.00 90.19 71 ILE A C 1
ATOM 554 O O . ILE A 1 71 ? 5.264 -3.340 -6.154 1.00 90.19 71 ILE A O 1
ATOM 558 N N . LEU A 1 72 ? 3.133 -2.791 -5.721 1.00 89.75 72 LEU A N 1
ATOM 559 C CA . LEU A 1 72 ? 2.773 -2.565 -7.122 1.00 89.75 72 LEU A CA 1
ATOM 560 C C . LEU A 1 72 ? 3.538 -1.395 -7.725 1.00 89.75 72 LEU A C 1
ATOM 562 O O . LEU A 1 72 ? 4.060 -1.521 -8.830 1.00 89.75 72 LEU A O 1
ATOM 566 N N . LEU A 1 73 ? 3.659 -0.287 -6.993 1.00 89.81 73 LEU A N 1
ATOM 567 C CA . LEU A 1 73 ? 4.466 0.850 -7.419 1.00 89.81 73 LEU A CA 1
ATOM 568 C C . LEU A 1 73 ? 5.917 0.426 -7.636 1.00 89.81 73 LEU A C 1
ATOM 570 O O . LEU A 1 73 ? 6.470 0.717 -8.694 1.00 89.81 73 LEU A O 1
ATOM 574 N N . LEU A 1 74 ? 6.514 -0.320 -6.702 1.00 90.44 74 LEU A N 1
ATOM 575 C CA . LEU A 1 74 ? 7.878 -0.828 -6.856 1.00 90.44 74 LEU A CA 1
ATOM 576 C C . LEU A 1 74 ? 8.026 -1.684 -8.125 1.00 90.44 74 LEU A C 1
ATOM 578 O O . LEU A 1 74 ? 8.950 -1.472 -8.910 1.00 90.44 74 LEU A O 1
ATOM 582 N N . ARG A 1 75 ? 7.088 -2.606 -8.375 1.00 88.81 75 ARG A N 1
ATOM 583 C CA . ARG A 1 75 ? 7.075 -3.438 -9.589 1.00 88.81 75 ARG A CA 1
ATOM 584 C C . ARG A 1 75 ? 6.950 -2.599 -10.863 1.00 88.81 75 ARG A C 1
ATOM 586 O O . ARG A 1 75 ? 7.671 -2.862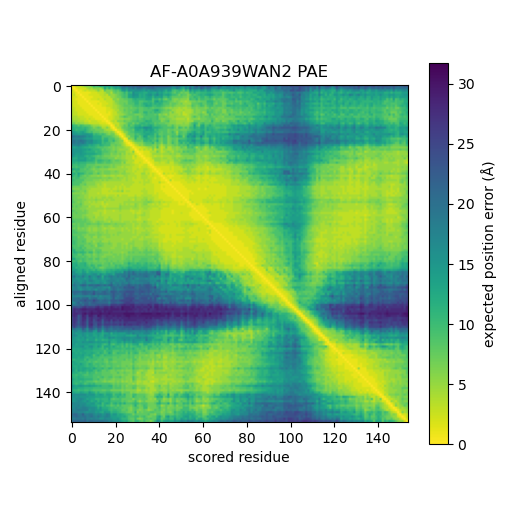 -11.824 1.00 88.81 75 ARG A O 1
ATOM 593 N N . ILE A 1 76 ? 6.063 -1.601 -10.879 1.00 88.69 76 ILE A N 1
ATOM 594 C CA . ILE A 1 76 ? 5.880 -0.687 -12.017 1.00 88.69 76 ILE A CA 1
ATOM 595 C C . ILE A 1 76 ? 7.174 0.080 -12.284 1.00 88.69 76 ILE A C 1
ATOM 597 O O . ILE A 1 76 ? 7.607 0.143 -13.432 1.00 88.69 76 ILE A O 1
ATOM 601 N N . TRP A 1 77 ? 7.821 0.608 -11.244 1.00 88.31 77 TRP A N 1
ATOM 602 C CA . TRP A 1 77 ? 9.094 1.318 -11.362 1.00 88.31 77 TRP A CA 1
ATOM 603 C C . TRP A 1 77 ? 10.198 0.432 -11.940 1.00 88.31 77 TRP A C 1
ATOM 605 O O . TRP A 1 77 ? 10.907 0.861 -12.849 1.00 88.31 77 TRP A O 1
ATOM 615 N N . VAL A 1 78 ? 10.312 -0.817 -11.482 1.00 89.56 78 VAL A N 1
ATOM 616 C CA . VAL A 1 78 ? 11.290 -1.782 -12.013 1.00 89.56 78 VAL A CA 1
ATOM 617 C C . VAL A 1 78 ? 10.992 -2.132 -13.471 1.00 89.56 78 VAL A C 1
ATOM 619 O O . VAL A 1 78 ? 11.896 -2.104 -14.304 1.00 89.56 78 VAL A O 1
ATOM 622 N N . ALA A 1 79 ? 9.733 -2.420 -13.810 1.00 87.94 79 ALA A N 1
ATOM 623 C CA . ALA A 1 79 ? 9.335 -2.734 -15.182 1.00 87.94 79 ALA A CA 1
ATOM 624 C C . ALA A 1 79 ? 9.539 -1.538 -16.122 1.00 87.94 79 ALA A C 1
ATOM 626 O O . ALA A 1 79 ? 9.980 -1.706 -17.258 1.00 87.94 79 ALA A O 1
ATOM 627 N N . PHE A 1 80 ? 9.251 -0.325 -15.648 1.00 87.56 80 PHE A N 1
ATOM 628 C CA . PHE A 1 80 ? 9.501 0.908 -16.380 1.00 87.56 80 PHE A CA 1
ATOM 629 C C . PHE A 1 80 ? 10.996 1.114 -16.615 1.00 87.56 80 PHE A C 1
ATOM 631 O O . PHE A 1 80 ? 11.403 1.302 -17.759 1.00 87.56 80 PHE A O 1
ATOM 638 N N . LEU A 1 81 ? 11.820 0.997 -15.569 1.00 87.25 81 LEU A N 1
ATOM 639 C CA . LEU A 1 81 ? 13.272 1.111 -15.684 1.00 87.25 81 LEU A CA 1
ATOM 640 C C . LEU A 1 81 ? 13.824 0.078 -16.673 1.00 87.25 81 LEU A C 1
ATOM 642 O O . LEU A 1 81 ? 14.573 0.443 -17.574 1.00 87.25 81 LEU A O 1
ATOM 646 N N . HIS A 1 82 ? 13.387 -1.180 -16.577 1.00 84.50 82 HIS A N 1
ATOM 647 C CA . HIS A 1 82 ? 13.790 -2.231 -17.509 1.00 84.50 82 HIS A CA 1
ATOM 648 C C . HIS A 1 82 ? 13.360 -1.915 -18.946 1.00 84.50 82 HIS A C 1
ATOM 650 O O . HIS A 1 82 ? 14.144 -2.083 -19.874 1.00 84.50 82 HIS A O 1
ATOM 656 N N . ASN A 1 83 ? 12.131 -1.444 -19.157 1.00 83.31 83 ASN A N 1
ATOM 657 C CA . ASN A 1 83 ? 11.649 -1.086 -20.489 1.00 83.31 83 ASN A CA 1
ATOM 658 C C . ASN A 1 83 ? 12.405 0.120 -21.067 1.00 83.31 83 ASN A C 1
ATOM 660 O O . ASN A 1 83 ? 12.703 0.115 -22.254 1.00 83.31 83 ASN A O 1
ATOM 664 N N . VAL A 1 84 ? 12.770 1.121 -20.259 1.00 84.25 84 VAL A N 1
ATOM 665 C CA . VAL A 1 84 ? 13.560 2.282 -20.710 1.00 84.25 84 VAL A CA 1
ATOM 666 C C . VAL A 1 84 ? 15.003 1.888 -21.040 1.00 84.25 84 VAL A C 1
ATOM 668 O O . VAL A 1 84 ? 15.521 2.296 -22.080 1.00 84.25 84 VAL A O 1
ATOM 671 N N . VAL A 1 85 ? 15.646 1.079 -20.191 1.00 84.31 85 VAL A N 1
ATOM 672 C CA . VAL A 1 85 ? 17.009 0.566 -20.422 1.00 84.31 85 VAL A CA 1
ATOM 673 C C . VAL A 1 85 ? 17.038 -0.326 -21.666 1.00 84.31 85 VAL A C 1
ATOM 675 O O . VAL A 1 85 ? 17.837 -0.086 -22.569 1.00 84.31 85 VAL A O 1
ATOM 678 N N . CYS A 1 86 ? 16.096 -1.264 -21.779 1.00 76.25 86 CYS A N 1
ATOM 679 C CA . CYS A 1 86 ? 15.990 -2.161 -22.927 1.00 76.25 86 CYS A CA 1
ATOM 680 C C . CYS A 1 86 ? 15.638 -1.406 -24.221 1.00 76.25 86 CYS A C 1
ATOM 682 O O . CYS A 1 86 ? 16.224 -1.686 -25.261 1.00 76.25 86 CYS A O 1
ATOM 684 N N . CYS A 1 87 ? 14.755 -0.397 -24.182 1.00 71.62 87 CYS A N 1
ATOM 685 C CA . CYS A 1 87 ? 14.502 0.468 -25.342 1.00 71.62 87 CYS A CA 1
ATOM 686 C C . CYS A 1 87 ? 15.762 1.228 -25.782 1.00 71.62 87 CYS A C 1
ATOM 688 O O . CYS A 1 87 ? 15.984 1.379 -26.981 1.00 71.62 87 CYS A O 1
ATOM 690 N N . ARG A 1 88 ? 16.608 1.684 -24.845 1.00 75.94 88 ARG A N 1
ATOM 691 C CA . ARG A 1 88 ? 17.898 2.310 -25.185 1.00 75.94 88 ARG A CA 1
ATOM 692 C C . ARG A 1 88 ? 18.856 1.327 -25.852 1.00 75.94 88 ARG A C 1
ATOM 694 O O . ARG A 1 88 ? 19.509 1.700 -26.822 1.00 75.94 88 ARG A O 1
ATOM 701 N N . GLU A 1 89 ? 18.945 0.100 -25.351 1.00 75.56 89 GLU A N 1
ATOM 702 C CA . GLU A 1 89 ? 19.782 -0.950 -25.944 1.00 75.56 89 GLU A CA 1
ATOM 703 C C . GLU A 1 89 ? 19.278 -1.384 -27.315 1.00 75.56 89 GLU A C 1
ATOM 705 O O . GLU A 1 89 ? 20.082 -1.505 -28.233 1.00 75.56 89 GLU A O 1
ATOM 710 N N . LEU A 1 90 ? 17.963 -1.515 -27.494 1.00 72.19 90 LEU A N 1
ATOM 711 C CA . LEU A 1 90 ? 17.358 -1.780 -28.797 1.00 72.19 90 LEU A CA 1
ATOM 712 C C . LEU A 1 90 ? 17.670 -0.670 -29.795 1.00 72.19 90 LEU A C 1
ATOM 714 O O . LEU A 1 90 ? 18.088 -0.976 -30.901 1.00 72.19 90 LEU A O 1
ATOM 718 N N . HIS A 1 91 ? 17.535 0.601 -29.404 1.00 71.38 91 HIS A N 1
ATOM 719 C CA . HIS A 1 91 ? 17.815 1.724 -30.300 1.00 71.38 91 HIS A CA 1
ATOM 720 C C . HIS A 1 91 ? 19.310 1.853 -30.646 1.00 71.38 91 HIS A C 1
ATOM 722 O O . HIS A 1 91 ? 19.662 2.272 -31.750 1.00 71.38 91 HIS A O 1
ATOM 728 N N . ARG A 1 92 ? 20.203 1.491 -29.710 1.00 74.25 92 ARG A N 1
ATOM 729 C CA . ARG A 1 92 ? 21.644 1.360 -29.977 1.00 74.25 92 ARG A CA 1
ATOM 730 C C . ARG A 1 92 ? 21.897 0.220 -30.965 1.00 74.25 92 ARG A C 1
ATOM 732 O O . ARG A 1 92 ? 22.576 0.420 -31.961 1.00 74.25 92 ARG A O 1
ATOM 739 N N . SER A 1 93 ? 21.268 -0.928 -30.734 1.00 69.25 93 SER A N 1
ATOM 740 C CA . SER A 1 93 ? 21.412 -2.111 -31.573 1.00 69.25 93 SER A CA 1
ATOM 741 C C . SER A 1 93 ? 20.827 -1.906 -32.974 1.00 69.25 93 SER A C 1
ATOM 743 O O . SER A 1 93 ? 21.456 -2.338 -33.921 1.00 69.25 93 SER A O 1
ATOM 745 N N . THR A 1 94 ? 19.716 -1.181 -33.164 1.00 67.94 94 THR A N 1
ATOM 746 C CA . THR A 1 94 ? 19.202 -0.827 -34.505 1.00 67.94 94 THR A CA 1
ATOM 747 C C . THR A 1 94 ? 20.102 0.156 -35.249 1.00 67.94 94 THR A C 1
ATOM 749 O O . THR A 1 94 ? 20.181 0.081 -36.467 1.00 67.94 94 THR A O 1
ATOM 752 N N . ALA A 1 95 ? 20.800 1.061 -34.552 1.00 68.88 95 ALA A N 1
ATOM 753 C CA . ALA A 1 95 ? 21.788 1.937 -35.187 1.00 68.88 95 ALA A CA 1
ATOM 754 C C . ALA A 1 95 ? 23.017 1.144 -35.676 1.00 68.88 95 ALA A C 1
ATOM 756 O O . ALA A 1 95 ? 23.519 1.402 -36.770 1.00 68.88 95 ALA A O 1
ATOM 757 N N . ASP A 1 96 ? 23.455 0.147 -34.900 1.00 66.69 96 ASP A N 1
ATOM 758 C CA . ASP A 1 96 ? 24.522 -0.782 -35.291 1.00 66.69 96 ASP A CA 1
ATOM 759 C C . ASP A 1 96 ? 24.052 -1.767 -36.382 1.00 66.69 96 ASP A C 1
ATOM 761 O O . ASP A 1 96 ? 24.786 -2.036 -37.331 1.00 66.69 96 ASP A O 1
ATOM 765 N N . VAL A 1 97 ? 22.805 -2.253 -36.303 1.00 66.56 97 VAL A N 1
ATOM 766 C CA . VAL A 1 97 ? 22.184 -3.129 -37.308 1.00 66.56 97 VAL A CA 1
ATOM 767 C C . VAL A 1 97 ? 21.993 -2.385 -38.618 1.00 66.56 97 VAL A C 1
ATOM 769 O O . VAL A 1 97 ? 22.399 -2.931 -39.621 1.00 66.56 97 VAL A O 1
ATOM 772 N N . GLN A 1 98 ? 21.512 -1.139 -38.661 1.00 64.12 98 GLN A N 1
ATOM 773 C CA . GLN A 1 98 ? 21.397 -0.381 -39.919 1.00 64.12 98 GLN A CA 1
ATOM 774 C C . GLN A 1 98 ? 22.757 -0.217 -40.631 1.00 64.12 98 GLN A C 1
ATOM 776 O O . GLN A 1 98 ? 22.826 -0.160 -41.857 1.00 64.12 98 GLN A O 1
ATOM 781 N N . LYS A 1 99 ? 23.864 -0.184 -39.876 1.00 61.41 99 LYS A N 1
ATOM 782 C CA . LYS A 1 99 ? 25.228 -0.196 -40.429 1.00 61.41 99 LYS A CA 1
ATOM 783 C C . LYS A 1 99 ? 25.624 -1.566 -41.007 1.00 61.41 99 LYS A C 1
ATOM 785 O O . LYS A 1 99 ? 26.449 -1.613 -41.916 1.00 61.41 99 LYS A O 1
ATOM 790 N N . GLN A 1 100 ? 25.045 -2.652 -40.499 1.00 61.22 100 GLN A N 1
ATOM 791 C CA . GLN A 1 100 ? 25.300 -4.037 -40.907 1.00 61.22 100 GLN A CA 1
ATOM 792 C C . GLN A 1 100 ? 24.280 -4.577 -41.932 1.00 61.22 100 GLN A C 1
ATOM 794 O O . GLN A 1 100 ? 24.634 -5.423 -42.740 1.00 61.22 100 GLN A O 1
ATOM 799 N N . GLU A 1 101 ? 23.056 -4.045 -41.968 1.00 51.47 101 GLU A N 1
ATOM 800 C CA . GLU A 1 101 ? 21.938 -4.436 -42.842 1.00 51.47 101 GLU A CA 1
ATOM 801 C C . GLU A 1 101 ? 22.166 -4.026 -44.303 1.00 51.47 101 GLU A C 1
ATOM 803 O O . GLU A 1 101 ? 21.597 -4.624 -45.211 1.00 51.47 101 GLU A O 1
ATOM 808 N N . ASN A 1 102 ? 23.104 -3.105 -44.555 1.00 57.50 102 ASN A N 1
ATOM 809 C CA . ASN A 1 102 ? 23.708 -2.948 -45.881 1.00 57.50 102 ASN A CA 1
ATOM 810 C C . ASN A 1 102 ? 24.404 -4.239 -46.381 1.00 57.50 102 ASN A C 1
ATOM 812 O O . ASN A 1 102 ? 24.874 -4.269 -47.515 1.00 57.50 102 ASN A O 1
ATOM 816 N N . GLY A 1 103 ? 24.483 -5.295 -45.562 1.00 54.47 103 GLY A N 1
ATOM 817 C CA . GLY A 1 103 ? 25.039 -6.587 -45.929 1.00 54.47 103 GLY A CA 1
ATOM 818 C C . GLY A 1 103 ? 24.533 -7.795 -45.136 1.00 54.47 103 GLY A C 1
ATOM 819 O O . GLY A 1 103 ? 25.354 -8.679 -44.971 1.00 54.47 103 GLY A O 1
ATOM 820 N N . ASP A 1 104 ? 23.286 -7.831 -44.625 1.00 60.66 104 ASP A N 1
ATOM 821 C CA . ASP A 1 104 ? 22.460 -9.052 -44.386 1.00 60.66 104 ASP A CA 1
ATOM 822 C C . ASP A 1 104 ? 21.312 -8.824 -43.366 1.00 60.66 104 ASP A C 1
ATOM 824 O O . ASP A 1 104 ? 21.453 -8.092 -42.385 1.00 60.66 104 ASP A O 1
ATOM 828 N N . MET A 1 105 ? 20.166 -9.492 -43.579 1.00 43.75 105 MET A N 1
ATOM 829 C CA . MET A 1 105 ? 18.936 -9.383 -42.768 1.00 43.75 105 MET A CA 1
ATOM 830 C C . MET A 1 105 ? 18.927 -10.334 -41.553 1.00 43.75 105 MET A C 1
ATOM 832 O O . MET A 1 105 ? 19.041 -11.550 -41.712 1.00 43.75 105 MET A O 1
ATOM 836 N N . MET A 1 106 ? 18.657 -9.814 -40.346 1.00 53.22 106 MET A N 1
ATOM 837 C CA . MET A 1 106 ? 18.328 -10.624 -39.158 1.00 53.22 106 MET A CA 1
ATOM 838 C C . MET A 1 106 ? 17.075 -10.123 -38.425 1.00 53.22 106 MET A C 1
ATOM 840 O O . MET A 1 106 ? 16.936 -8.946 -38.106 1.00 53.22 106 MET A O 1
ATOM 844 N N . THR A 1 107 ? 16.178 -11.054 -38.084 1.00 53.94 107 THR A N 1
ATOM 845 C CA . THR A 1 107 ? 14.914 -10.803 -37.375 1.00 53.94 107 THR A CA 1
ATOM 846 C C . THR A 1 107 ? 15.081 -10.928 -35.853 1.00 53.94 107 THR A C 1
ATOM 848 O O . THR A 1 107 ? 15.134 -12.037 -35.317 1.00 53.94 107 THR A O 1
ATOM 851 N N . GLY A 1 108 ? 15.136 -9.802 -35.135 1.00 54.91 108 GLY A N 1
ATOM 852 C CA . GLY A 1 108 ? 15.204 -9.758 -33.668 1.00 54.91 108 GLY A CA 1
ATOM 853 C C . GLY A 1 108 ? 13.847 -9.489 -33.004 1.00 54.91 108 GLY A C 1
ATOM 854 O O . GLY A 1 108 ? 13.265 -8.421 -33.176 1.00 54.91 108 GLY A O 1
ATOM 855 N N . SER A 1 109 ? 13.351 -10.428 -32.192 1.00 62.00 109 SER A N 1
ATOM 856 C CA . SER A 1 109 ? 12.138 -10.255 -31.373 1.00 62.00 109 SER A CA 1
ATOM 857 C C . SER A 1 109 ? 12.486 -9.684 -29.992 1.00 62.00 109 SER A C 1
ATOM 859 O O . SER A 1 109 ? 12.988 -10.398 -29.121 1.00 62.00 109 SER A O 1
ATOM 861 N N . SER A 1 110 ? 12.152 -8.418 -29.751 1.00 58.31 110 SER A N 1
ATOM 862 C CA . SER A 1 110 ? 12.344 -7.738 -28.466 1.00 58.31 110 SER A CA 1
ATOM 863 C C . SER A 1 110 ? 11.253 -8.091 -27.444 1.00 58.31 110 SER A C 1
ATOM 865 O O . SER A 1 110 ? 10.059 -7.887 -27.659 1.00 58.31 110 SER A O 1
ATOM 867 N N . ARG A 1 111 ? 11.661 -8.622 -26.283 1.00 62.19 111 ARG A N 1
ATOM 868 C CA . ARG A 1 111 ? 10.756 -9.072 -25.211 1.00 62.19 111 ARG A CA 1
ATOM 869 C C . ARG A 1 111 ? 10.490 -7.918 -24.224 1.00 62.19 111 ARG A C 1
ATOM 871 O O . ARG A 1 111 ? 11.281 -7.674 -23.320 1.00 62.19 111 ARG A O 1
ATOM 878 N N . ARG A 1 112 ? 9.381 -7.185 -24.405 1.00 65.06 112 ARG A N 1
ATOM 879 C CA . ARG A 1 112 ? 8.937 -6.087 -23.510 1.00 65.06 112 ARG A CA 1
ATOM 880 C C . ARG A 1 112 ? 8.272 -6.621 -22.238 1.00 65.06 112 ARG A C 1
ATOM 882 O O . ARG A 1 112 ? 7.409 -7.496 -22.312 1.00 65.06 112 ARG A O 1
ATOM 889 N N . TRP A 1 113 ? 8.605 -6.047 -21.079 1.00 70.31 113 TRP A N 1
ATOM 890 C CA . TRP A 1 113 ? 7.930 -6.370 -19.818 1.00 70.31 113 TRP A CA 1
ATOM 891 C C . TRP A 1 113 ? 6.581 -5.656 -19.746 1.00 70.31 113 TRP A C 1
ATOM 893 O O . TRP A 1 113 ? 6.487 -4.443 -19.956 1.00 70.31 113 TRP A O 1
ATOM 903 N N . LYS A 1 114 ? 5.519 -6.402 -19.431 1.00 75.81 114 LYS A N 1
ATOM 904 C CA . LYS A 1 114 ? 4.188 -5.828 -19.202 1.00 75.81 114 LYS A CA 1
ATOM 905 C C . LYS A 1 114 ? 4.155 -5.149 -17.830 1.00 75.81 114 LYS A C 1
ATOM 907 O O . LYS A 1 114 ? 4.490 -5.778 -16.829 1.00 75.81 114 LYS A O 1
ATOM 912 N N . LEU A 1 115 ? 3.751 -3.875 -17.801 1.00 73.06 115 LEU A N 1
ATOM 913 C CA . LEU A 1 115 ? 3.698 -3.055 -16.581 1.00 73.06 115 LEU A CA 1
ATOM 914 C C . LEU A 1 115 ? 2.631 -3.536 -15.593 1.00 73.06 115 LEU A C 1
ATOM 916 O O . LEU A 1 115 ? 2.873 -3.583 -14.392 1.00 73.06 115 LEU A O 1
ATOM 920 N N . LEU A 1 116 ? 1.455 -3.890 -16.104 1.00 72.00 116 LEU A N 1
ATOM 921 C CA . LEU A 1 116 ? 0.311 -4.315 -15.311 1.00 72.00 116 LEU A CA 1
ATOM 922 C C . LEU A 1 116 ? -0.394 -5.463 -16.021 1.00 72.00 116 LEU A C 1
ATOM 924 O O . LEU A 1 116 ? -0.493 -5.486 -17.250 1.00 72.00 116 LEU A O 1
ATOM 928 N N . TYR A 1 117 ? -0.885 -6.409 -15.229 1.00 78.94 117 TYR A N 1
ATOM 929 C CA . TYR A 1 117 ? -1.766 -7.464 -15.698 1.00 78.94 117 TYR A CA 1
ATOM 930 C C . TYR A 1 117 ? -3.193 -7.180 -15.249 1.00 78.94 117 TYR A C 1
ATOM 932 O O . TYR A 1 117 ? -3.427 -6.752 -14.122 1.00 78.94 117 TYR A O 1
ATOM 940 N N . GLN A 1 118 ? -4.156 -7.444 -16.128 1.00 77.06 118 GLN A N 1
ATOM 941 C CA . GLN A 1 118 ? -5.561 -7.129 -15.877 1.00 77.06 118 GLN A CA 1
ATOM 942 C C . GLN A 1 118 ? -6.127 -7.870 -14.656 1.00 77.06 118 GLN A C 1
ATOM 944 O O . GLN A 1 118 ? -6.954 -7.315 -13.940 1.00 77.06 118 GLN A O 1
ATOM 949 N N . TRP A 1 119 ? -5.645 -9.082 -14.367 1.00 79.69 119 TRP A N 1
ATOM 950 C CA . TRP A 1 119 ? -6.069 -9.854 -13.195 1.00 79.69 119 TRP A CA 1
ATOM 951 C C . TRP A 1 119 ? -5.591 -9.263 -11.862 1.00 79.69 119 TRP A C 1
ATOM 953 O O . TRP A 1 119 ? -6.254 -9.457 -10.849 1.00 79.69 119 TRP A O 1
ATOM 963 N N . GLU A 1 120 ? -4.476 -8.525 -11.844 1.00 79.38 120 GLU A N 1
ATOM 964 C CA . GLU A 1 120 ? -3.919 -7.941 -10.613 1.00 79.38 120 GLU A CA 1
ATOM 965 C C . GLU A 1 120 ? -4.894 -6.908 -10.035 1.00 79.38 120 GLU A C 1
ATOM 967 O O . GLU A 1 120 ? -5.097 -6.839 -8.827 1.00 79.38 120 GLU A O 1
ATOM 972 N N . MET A 1 121 ? -5.576 -6.164 -10.911 1.00 78.06 121 MET A N 1
ATOM 973 C CA . MET A 1 121 ? -6.579 -5.169 -10.522 1.00 78.06 121 MET A CA 1
ATOM 974 C C . MET A 1 121 ? -7.780 -5.816 -9.823 1.00 78.06 121 MET A C 1
ATOM 976 O O . M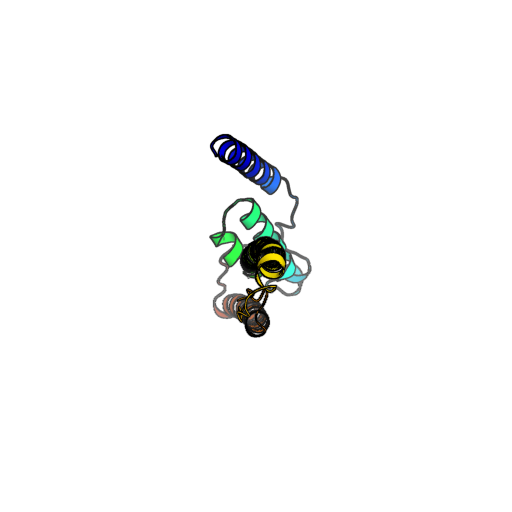ET A 1 121 ? -8.243 -5.324 -8.794 1.00 78.06 121 MET A O 1
ATOM 980 N N . TRP A 1 122 ? -8.252 -6.951 -10.346 1.00 85.56 122 TRP A N 1
ATOM 981 C CA . TRP A 1 122 ? -9.336 -7.718 -9.729 1.00 85.56 122 TRP A CA 1
ATOM 982 C C . TRP A 1 122 ? -8.899 -8.359 -8.411 1.00 85.56 122 TRP A C 1
ATOM 984 O O . TRP A 1 122 ? -9.657 -8.336 -7.444 1.00 85.56 122 TRP A O 1
ATOM 994 N N . GLY A 1 123 ? -7.663 -8.863 -8.339 1.00 85.69 123 GLY A N 1
ATOM 995 C CA . GLY A 1 123 ? -7.091 -9.414 -7.111 1.00 85.69 123 GLY A CA 1
ATOM 996 C C . GLY A 1 123 ? -7.063 -8.396 -5.968 1.00 85.69 123 GLY A C 1
ATOM 997 O O . GLY A 1 123 ? -7.503 -8.709 -4.864 1.00 85.69 123 GLY A O 1
ATOM 998 N N . ILE A 1 124 ? -6.634 -7.158 -6.239 1.00 82.81 124 ILE A N 1
ATOM 999 C CA . ILE A 1 124 ? -6.638 -6.076 -5.239 1.00 82.81 124 ILE A CA 1
ATOM 1000 C C . ILE A 1 124 ? -8.058 -5.826 -4.736 1.00 82.81 124 ILE A C 1
ATOM 1002 O O . ILE A 1 124 ? -8.285 -5.787 -3.530 1.00 82.81 124 ILE A O 1
ATOM 1006 N N . LEU A 1 125 ? -9.024 -5.693 -5.645 1.00 84.56 125 LEU A N 1
ATOM 1007 C CA . LEU A 1 125 ? -10.411 -5.411 -5.286 1.00 84.56 125 LEU A CA 1
ATOM 1008 C C . LEU A 1 125 ? -11.005 -6.511 -4.391 1.00 84.56 125 LEU A C 1
ATOM 1010 O O . LEU A 1 125 ? -11.639 -6.206 -3.381 1.00 84.56 125 LEU A O 1
ATOM 1014 N N . VAL A 1 126 ? -10.730 -7.780 -4.703 1.00 88.88 126 VAL A N 1
ATOM 1015 C CA . VAL A 1 126 ? -11.151 -8.927 -3.883 1.00 88.88 126 VAL A CA 1
ATOM 1016 C C . VAL A 1 126 ? -10.510 -8.889 -2.497 1.00 88.88 126 VAL A C 1
ATOM 1018 O O . VAL A 1 126 ? -11.210 -9.083 -1.506 1.00 88.88 126 VAL A O 1
ATOM 1021 N N . VAL A 1 127 ? -9.210 -8.597 -2.397 1.00 86.94 127 VAL A N 1
ATOM 1022 C CA . VAL A 1 127 ? -8.515 -8.503 -1.102 1.00 86.94 127 VAL A CA 1
ATOM 1023 C C . VAL A 1 127 ? -9.088 -7.373 -0.249 1.00 86.94 127 VAL A C 1
ATOM 1025 O O . VAL A 1 127 ? -9.308 -7.562 0.944 1.00 86.94 127 VAL A O 1
ATOM 1028 N N . VAL A 1 128 ? -9.378 -6.216 -0.845 1.00 83.75 128 VAL A N 1
ATOM 1029 C CA . VAL A 1 128 ? -9.941 -5.058 -0.134 1.00 83.75 128 VAL A CA 1
ATOM 1030 C C . VAL A 1 128 ? -11.333 -5.350 0.402 1.00 83.75 128 VAL A C 1
ATOM 1032 O O . VAL A 1 128 ? -11.598 -5.138 1.586 1.00 83.75 128 VAL A O 1
ATOM 1035 N N . ILE A 1 129 ? -12.216 -5.847 -0.464 1.00 86.12 129 ILE A N 1
ATOM 1036 C CA . ILE A 1 129 ? -13.595 -6.160 -0.090 1.00 86.12 129 ILE A CA 1
ATOM 1037 C C . ILE A 1 129 ? -13.607 -7.303 0.926 1.00 86.12 129 ILE A C 1
ATOM 1039 O O . ILE A 1 129 ? -14.278 -7.204 1.950 1.00 86.12 129 ILE A O 1
ATOM 1043 N N . GLY A 1 130 ? -12.814 -8.351 0.693 1.00 88.31 130 GLY A N 1
ATOM 1044 C CA . GLY A 1 130 ? -12.676 -9.480 1.606 1.00 88.31 130 GLY A CA 1
ATOM 1045 C C . GLY A 1 130 ? -12.185 -9.045 2.983 1.00 88.31 130 GLY A C 1
ATOM 1046 O O . GLY A 1 130 ? -12.801 -9.392 3.984 1.00 88.31 130 GLY A O 1
ATOM 1047 N N . PHE A 1 131 ? -11.140 -8.218 3.052 1.00 87.19 131 PHE A N 1
ATOM 1048 C CA . PHE A 1 131 ? -10.620 -7.704 4.319 1.00 87.19 131 PHE A CA 1
ATOM 1049 C C . PHE A 1 131 ? -11.650 -6.850 5.066 1.00 87.19 131 PHE A C 1
ATOM 1051 O O . PHE A 1 131 ? -11.820 -7.000 6.276 1.00 87.19 131 PHE A O 1
ATOM 1058 N N . PHE A 1 132 ? -12.377 -5.988 4.347 1.00 84.88 132 PHE A N 1
ATOM 1059 C CA . PHE A 1 132 ? -13.444 -5.183 4.933 1.00 84.88 132 PHE A CA 1
ATOM 1060 C C . PHE A 1 132 ? -14.560 -6.060 5.517 1.00 84.88 132 PHE A C 1
ATOM 1062 O O . PHE A 1 132 ? -14.965 -5.846 6.660 1.00 84.88 132 PHE A O 1
ATOM 1069 N N . ILE A 1 133 ? -15.025 -7.066 4.771 1.00 87.75 133 ILE A N 1
ATOM 1070 C CA . ILE A 1 133 ? -16.073 -7.986 5.229 1.00 87.75 133 ILE A CA 1
ATOM 1071 C C . ILE A 1 133 ? -15.582 -8.803 6.425 1.00 87.75 133 ILE A C 1
ATOM 1073 O O . ILE A 1 133 ? -16.260 -8.837 7.446 1.00 87.75 133 ILE A O 1
ATOM 1077 N N . ILE A 1 134 ? -14.396 -9.413 6.335 1.00 88.06 134 ILE A N 1
ATOM 1078 C CA . ILE A 1 134 ? -13.828 -10.256 7.395 1.00 88.06 134 ILE A CA 1
ATOM 1079 C C . ILE A 1 134 ? -13.674 -9.461 8.688 1.00 88.06 134 ILE A C 1
ATOM 1081 O O . ILE A 1 134 ? -14.080 -9.943 9.741 1.00 88.06 134 ILE A O 1
ATOM 1085 N N . ARG A 1 135 ? -13.131 -8.239 8.625 1.00 82.62 135 ARG A N 1
ATOM 1086 C CA . ARG A 1 135 ? -12.915 -7.429 9.827 1.00 82.62 135 ARG A CA 1
ATOM 1087 C C . ARG A 1 135 ? -14.233 -7.026 10.476 1.00 82.62 135 ARG A C 1
ATOM 1089 O O . ARG A 1 135 ? -14.372 -7.177 11.683 1.00 82.62 135 ARG A O 1
ATOM 1096 N N . ASN A 1 136 ? -15.207 -6.560 9.695 1.00 84.19 136 ASN A N 1
ATOM 1097 C CA . ASN A 1 136 ? -16.513 -6.200 10.249 1.00 84.19 136 ASN A CA 1
ATOM 1098 C C . ASN A 1 136 ? -17.265 -7.428 10.786 1.00 84.19 136 ASN A C 1
ATOM 1100 O O . ASN A 1 136 ? -17.867 -7.348 11.852 1.00 84.19 136 ASN A O 1
ATOM 1104 N N . LEU A 1 137 ? -17.179 -8.582 10.117 1.00 86.94 137 LEU A N 1
ATOM 1105 C CA . LEU A 1 137 ? -17.809 -9.821 10.574 1.00 86.94 137 LEU A CA 1
ATOM 1106 C C . LEU A 1 137 ? -17.155 -10.359 11.855 1.00 86.94 137 LEU A C 1
ATOM 1108 O O . LEU A 1 137 ? -17.860 -10.735 12.788 1.00 86.94 137 LEU A O 1
ATOM 1112 N N . ALA A 1 138 ? -15.821 -10.347 11.934 1.00 84.44 138 ALA A N 1
ATOM 1113 C CA . ALA A 1 138 ? -15.080 -10.725 13.136 1.00 84.44 138 ALA A CA 1
ATOM 1114 C C . ALA A 1 138 ? -15.439 -9.829 14.330 1.00 84.44 138 ALA A C 1
ATOM 1116 O O . ALA A 1 138 ? -15.563 -10.309 15.457 1.00 84.44 138 ALA A O 1
ATOM 1117 N N . LEU A 1 139 ? -15.673 -8.542 14.074 1.00 81.81 139 LEU A N 1
ATOM 1118 C CA . LEU A 1 139 ? -16.053 -7.574 15.096 1.00 81.81 139 LEU A CA 1
ATOM 1119 C C . LEU A 1 139 ? -17.501 -7.770 15.571 1.00 81.81 139 LEU A C 1
ATOM 1121 O O . LEU A 1 139 ? -17.769 -7.685 16.766 1.00 81.81 139 LEU A O 1
ATOM 1125 N N . VAL A 1 140 ? -18.428 -8.095 14.663 1.00 82.94 140 VAL A N 1
ATOM 1126 C CA . VAL A 1 140 ? -19.838 -8.359 15.003 1.00 82.94 140 VAL A CA 1
ATOM 1127 C C . VAL A 1 140 ? -20.011 -9.698 15.727 1.00 82.94 140 VAL A C 1
ATOM 1129 O O . VAL A 1 140 ? -20.734 -9.750 16.718 1.00 82.94 140 VAL A O 1
ATOM 1132 N N . LEU A 1 141 ? -19.352 -10.764 15.261 1.00 84.06 141 LEU A N 1
ATOM 1133 C CA . LEU A 1 141 ? -19.539 -12.121 15.790 1.00 84.06 141 LEU A CA 1
ATOM 1134 C C . LEU A 1 141 ? -18.669 -12.427 17.012 1.00 84.06 141 LEU A C 1
ATOM 1136 O O . LEU A 1 141 ? -19.155 -13.015 17.972 1.00 84.06 141 LEU A O 1
ATOM 1140 N N . PHE A 1 142 ? -17.387 -12.054 16.973 1.00 80.81 142 PHE A N 1
ATOM 1141 C CA . PHE A 1 142 ? -16.391 -12.482 17.962 1.00 80.81 142 PHE A CA 1
ATOM 1142 C C . PHE A 1 142 ? -15.878 -11.342 18.845 1.00 80.81 142 PHE A C 1
ATOM 1144 O O . PHE A 1 142 ? -15.062 -11.597 19.728 1.00 80.81 142 PHE A O 1
ATOM 1151 N N . LYS A 1 143 ? -16.313 -10.093 18.603 1.00 78.69 143 LYS A N 1
ATOM 1152 C CA . LYS A 1 143 ? -15.783 -8.884 19.268 1.00 78.69 143 LYS A CA 1
ATOM 1153 C C . LYS A 1 143 ? -14.257 -8.784 19.185 1.00 78.69 143 LYS A C 1
ATOM 1155 O O . LYS A 1 143 ? -13.609 -8.211 20.056 1.00 78.69 143 LYS A O 1
ATOM 1160 N N . TRP A 1 144 ? -13.671 -9.358 18.134 1.00 77.81 144 TRP A N 1
ATOM 1161 C CA . TRP A 1 144 ? -12.224 -9.451 18.022 1.00 77.81 144 TRP A CA 1
ATOM 1162 C C . TRP A 1 144 ? -11.667 -8.181 17.385 1.00 77.81 144 TRP A C 1
ATOM 1164 O O . TRP A 1 144 ? -11.941 -7.889 16.219 1.00 77.81 144 TRP A O 1
ATOM 1174 N N . ASP A 1 145 ? -10.878 -7.433 18.151 1.00 77.44 145 ASP A N 1
ATOM 1175 C CA . ASP A 1 145 ? -10.212 -6.225 17.681 1.00 77.44 145 ASP A CA 1
ATOM 1176 C C . ASP A 1 145 ? -8.686 -6.371 17.749 1.00 77.44 145 ASP A C 1
ATOM 1178 O O . ASP A 1 145 ? -8.081 -6.340 18.818 1.00 77.44 145 ASP A O 1
ATOM 1182 N N . PHE A 1 146 ? -8.059 -6.550 16.585 1.00 71.94 146 PHE A N 1
ATOM 1183 C CA . PHE A 1 146 ? -6.611 -6.753 16.464 1.00 71.94 146 PHE A CA 1
ATOM 1184 C C . PHE A 1 146 ? -5.789 -5.485 16.726 1.00 71.94 146 PHE A C 1
ATOM 1186 O O . PHE A 1 146 ? -4.603 -5.588 17.033 1.00 71.94 146 PHE A O 1
ATOM 1193 N N . LEU A 1 147 ? -6.387 -4.301 16.552 1.00 74.62 147 LEU A N 1
ATOM 1194 C CA . LEU A 1 147 ? -5.713 -3.014 16.755 1.00 74.62 147 LEU A CA 1
ATOM 1195 C C . LEU A 1 147 ? -6.178 -2.301 18.033 1.00 74.62 147 LEU A C 1
ATOM 1197 O O . LEU A 1 147 ? -5.482 -1.397 18.492 1.00 74.62 147 LEU A O 1
ATOM 1201 N N . GLY A 1 148 ? -7.307 -2.710 18.612 1.00 73.31 148 GLY A N 1
ATOM 1202 C CA . GLY A 1 148 ? -7.853 -2.145 19.849 1.00 73.31 148 GLY A CA 1
ATOM 1203 C C . GLY A 1 148 ? -8.545 -0.788 19.667 1.00 73.31 148 GLY A C 1
ATOM 1204 O O . GLY A 1 148 ? -8.860 -0.128 20.653 1.00 73.31 148 GLY A O 1
ATOM 1205 N N . ASP A 1 149 ? -8.776 -0.346 18.429 1.00 71.12 149 ASP A N 1
ATOM 1206 C CA . ASP A 1 149 ? -9.398 0.939 18.103 1.00 71.12 149 ASP A CA 1
ATOM 1207 C C . ASP A 1 149 ? -10.931 0.976 18.258 1.00 71.12 149 ASP A C 1
ATOM 1209 O O . ASP A 1 149 ? -11.529 2.050 18.234 1.00 71.12 149 ASP A O 1
ATOM 1213 N N . MET A 1 150 ? -11.567 -0.181 18.423 1.00 69.94 150 MET A N 1
ATOM 1214 C CA . MET A 1 150 ? -13.015 -0.389 18.536 1.00 69.94 150 MET A CA 1
ATOM 1215 C C . MET A 1 150 ? -13.422 -1.015 19.877 1.00 69.94 150 MET A C 1
ATOM 1217 O O . MET A 1 150 ? -14.611 -1.049 20.190 1.00 69.94 150 MET A O 1
ATOM 1221 N N . ALA A 1 151 ? -12.457 -1.485 20.674 1.00 65.06 151 ALA A N 1
ATOM 1222 C CA . ALA A 1 151 ? -12.687 -2.155 21.957 1.00 65.06 151 ALA A CA 1
ATOM 1223 C C . ALA A 1 151 ? -13.444 -1.302 22.998 1.00 65.06 151 ALA A C 1
ATOM 1225 O O . ALA A 1 151 ? -13.949 -1.842 23.971 1.00 65.06 151 ALA A O 1
ATOM 1226 N N . GLY A 1 152 ? -13.534 0.021 22.812 1.00 64.88 152 GLY A N 1
ATOM 1227 C CA . GLY A 1 152 ? -14.282 0.919 23.702 1.00 64.88 152 GLY A CA 1
ATOM 1228 C C . GLY A 1 152 ? -15.782 1.058 23.402 1.00 64.88 152 GLY A C 1
ATOM 1229 O O . GLY A 1 152 ? -16.475 1.707 24.179 1.00 64.88 152 GLY A O 1
ATOM 1230 N N . TYR A 1 153 ? -16.285 0.507 22.289 1.00 64.69 153 TYR A N 1
ATOM 1231 C CA . TYR A 1 153 ? -17.692 0.658 21.864 1.00 64.69 153 TYR A CA 1
ATOM 1232 C C . TYR A 1 153 ? -18.588 -0.546 22.180 1.00 64.69 153 TYR A C 1
ATOM 1234 O O . TYR A 1 153 ? -19.805 -0.458 22.001 1.00 64.69 153 TYR A O 1
ATOM 1242 N N . TRP A 1 154 ? -18.008 -1.666 22.611 1.00 58.97 154 TRP A N 1
ATOM 1243 C CA . TRP A 1 154 ? -18.686 -2.951 22.786 1.00 58.97 154 TRP A CA 1
ATOM 1244 C C . TRP A 1 154 ? -18.242 -3.632 24.071 1.00 58.97 154 TRP A C 1
ATOM 1246 O O . TRP A 1 154 ? -19.087 -4.362 24.633 1.00 58.97 154 TRP A O 1
#

Mean predicted aligned error: 10.24 Å

Secondary structure (DSSP, 8-state):
-HHHHHHHHHHHHHHHHHHTT-----SPPHHHHHH-S--HHHHHHHHHHHHHTT-HHHHHHH-HHHHHHHHHHHHHHHHHHHHHHHHHHHHHHHHHHHHHHTT--------PPPS--HHHHHHHHHHHHHHHHHHHHHHHHH---SSSSSTT--

Sequence (154 aa):
MTLVLVTAFFFAWYLKTKGSDVAFQEGPCGFSQTLHLYCPGCGGTRAVKYLLQFDPIRSFLANPIPLYTAILLLRIWVAFLHNVVCCRELHRSTADVQKQENGDMMTGSSRRWKLLYQWEMWGILVVVIGFFIIRNLALVLFKWDFLGDMAGYW

Solvent-accessible surface area (backbone atoms only — not comparable to full-atom values): 8931 Å² total; per-residue (Å²): 111,68,68,59,52,53,51,50,50,55,47,51,52,50,43,35,62,50,33,70,67,57,89,63,78,85,64,77,46,72,65,30,71,75,66,74,43,83,51,69,66,56,24,37,56,50,8,44,40,26,48,45,58,71,35,63,65,62,8,42,75,43,24,52,62,53,59,52,50,53,54,50,51,52,49,34,52,52,34,47,52,50,46,54,54,49,50,51,51,50,57,52,48,50,58,54,41,62,70,45,49,84,74,56,91,81,91,80,86,82,86,77,67,77,68,75,58,78,64,58,60,54,50,52,52,51,52,53,54,48,51,53,50,51,51,44,49,37,37,74,76,67,67,56,59,97,83,57,78,61,66,88,81,115

Radius of gyration: 23.53 Å; Cα contacts (8 Å, |Δi|>4): 112; chains: 1; bounding box: 51×26×70 Å